Protein AF-A0AAD4DLD4-F1 (afdb_monomer_lite)

Foldseek 3Di:
DDDPDDDPVVVLVVQVVVCVVVVHDRDPPPDPPVVVVVPDDDCVVVVVPPDPPPPDCDVVNVCVVCVPVVDDDPVVVVVVVVQVVCVVVVNHDDDVCPPPVNVVVVD

InterPro domains:
  IPR013219 Small ribosomal subunit protein mS33 [PF08293] (11-96)
  IPR013219 Small ribosomal subunit protein mS33 [PTHR13362] (5-107)

Sequence (107 aa):
MSLSTAPTAKLTLLNKISCAIFGNVYNPQGIRTGNKILRQRLVGPTINAYYPNVKQIKLREITRMVPEMNLVDQEEKLRLEDLSERKKRGKGPPKKGQGRRSTLKKK

Radius of gyration: 35.16 Å; chains: 1; bounding box: 62×49×90 Å

pLDDT: mean 89.24, std 10.46, range [43.34, 98.25]

Secondary structure (DSSP, 8-state):
----PPPHHHHHHHHHHHHHHTT----TT----SHHHHTSPP-HHHHHTSS-------HHHHHHH-GGG----HHHHHHHHHHHHHHHTT-SPPPTT-SHHHHHTT-

Structure (mmCIF, N/CA/C/O backbone):
data_AF-A0AAD4DLD4-F1
#
_entry.id   AF-A0AAD4DLD4-F1
#
loop_
_atom_site.group_PDB
_atom_site.id
_atom_site.type_symbol
_atom_site.label_atom_id
_atom_site.label_alt_id
_atom_site.label_comp_id
_atom_site.label_asym_id
_atom_site.label_entity_id
_atom_site.label_seq_id
_atom_site.pdbx_PDB_ins_code
_atom_site.Cartn_x
_atom_site.Cartn_y
_atom_site.Cartn_z
_atom_site.occupancy
_atom_site.B_iso_or_equiv
_atom_site.auth_seq_id
_atom_site.auth_comp_id
_atom_site.auth_asym_id
_atom_site.auth_atom_id
_atom_site.pdbx_PDB_model_num
ATOM 1 N N . MET A 1 1 ? -17.998 20.781 52.004 1.00 43.34 1 MET A N 1
ATOM 2 C CA . MET A 1 1 ? -19.055 20.336 51.073 1.00 43.34 1 MET A CA 1
ATOM 3 C C . MET A 1 1 ? -18.823 18.867 50.777 1.00 43.34 1 MET A C 1
ATOM 5 O O . MET A 1 1 ? -17.792 18.541 50.204 1.00 43.34 1 MET A O 1
ATOM 9 N N . SER A 1 2 ? -19.683 17.976 51.272 1.00 50.78 2 SER A N 1
ATOM 10 C CA . SER A 1 2 ? -19.555 16.538 51.024 1.00 50.78 2 SER A CA 1
ATOM 11 C C . SER A 1 2 ? -19.883 16.256 49.559 1.00 50.78 2 SER A C 1
ATOM 13 O O . SER A 1 2 ? -20.973 16.558 49.079 1.00 50.78 2 SER A O 1
ATOM 15 N N . LEU A 1 3 ? -18.917 15.711 48.822 1.00 59.12 3 LEU A N 1
ATOM 16 C CA . LEU A 1 3 ? -19.150 15.219 47.470 1.00 59.12 3 LEU A CA 1
ATOM 17 C C . LEU A 1 3 ? -20.119 14.035 47.559 1.00 59.12 3 LEU A C 1
ATOM 19 O O . LEU A 1 3 ? -19.778 12.988 48.103 1.00 59.12 3 LEU A O 1
ATOM 23 N N . SER A 1 4 ? -21.335 14.218 47.048 1.00 61.12 4 SER A N 1
ATOM 24 C CA . SER A 1 4 ? -22.313 13.146 46.865 1.00 61.12 4 SER A CA 1
ATOM 25 C C . SER A 1 4 ? -21.735 12.109 45.902 1.00 61.12 4 SER A C 1
ATOM 27 O O . SER A 1 4 ? -21.728 12.311 44.686 1.00 61.12 4 SER A O 1
ATOM 29 N N . THR A 1 5 ? -21.236 10.996 46.430 1.00 76.56 5 THR A N 1
ATOM 30 C CA . THR A 1 5 ? -20.719 9.890 45.627 1.00 76.56 5 THR A CA 1
ATOM 31 C C . THR A 1 5 ? -21.889 9.067 45.085 1.00 76.56 5 THR A C 1
ATOM 33 O O . THR A 1 5 ? -22.679 8.488 45.828 1.00 76.56 5 THR A O 1
ATOM 36 N N . ALA A 1 6 ? -22.046 9.041 43.759 1.00 80.81 6 ALA A N 1
ATOM 37 C CA . ALA A 1 6 ? -23.067 8.215 43.124 1.00 80.81 6 ALA A CA 1
ATOM 38 C C . ALA A 1 6 ? -22.738 6.719 43.312 1.00 80.81 6 ALA A C 1
ATOM 40 O O . ALA A 1 6 ? -21.573 6.330 43.191 1.00 80.81 6 ALA A O 1
ATOM 41 N N . PRO A 1 7 ? -23.738 5.856 43.564 1.00 89.88 7 PRO A N 1
ATOM 42 C CA . PRO A 1 7 ? -23.494 4.435 43.769 1.00 89.88 7 PRO A CA 1
ATOM 43 C C . PRO A 1 7 ? -22.986 3.775 42.482 1.00 89.88 7 PRO A C 1
ATOM 45 O O . PRO A 1 7 ? -23.566 3.947 41.406 1.00 89.88 7 PRO A O 1
ATOM 48 N N . THR A 1 8 ? -21.941 2.953 42.606 1.00 87.44 8 THR A N 1
ATOM 49 C CA . THR A 1 8 ? -21.247 2.296 41.485 1.00 87.44 8 THR A CA 1
ATOM 50 C C . THR A 1 8 ? -22.196 1.498 40.586 1.00 87.44 8 THR A C 1
ATOM 52 O O . THR A 1 8 ? -22.054 1.526 39.368 1.00 87.44 8 THR A O 1
ATOM 55 N N . ALA A 1 9 ? -23.225 0.860 41.157 1.00 89.88 9 ALA A N 1
ATOM 56 C CA . ALA A 1 9 ? -24.237 0.113 40.405 1.00 89.88 9 ALA A CA 1
ATOM 57 C C . ALA A 1 9 ? -25.082 0.990 39.457 1.00 89.88 9 ALA A C 1
ATOM 59 O O . ALA A 1 9 ? -25.439 0.557 38.362 1.00 89.88 9 ALA A O 1
ATOM 60 N N . LYS A 1 10 ? -25.386 2.241 39.838 1.00 92.75 10 LYS A N 1
ATOM 61 C CA . LYS A 1 10 ? -26.086 3.177 38.940 1.00 92.75 10 LYS A CA 1
ATOM 62 C C . LYS A 1 10 ? -25.173 3.621 37.799 1.00 92.75 10 LYS A C 1
ATOM 64 O O . LYS A 1 10 ? -25.628 3.720 36.664 1.00 92.75 10 LYS A O 1
ATOM 69 N N . LEU A 1 11 ? -23.888 3.839 38.082 1.00 92.38 11 LEU A N 1
ATOM 70 C CA . LEU A 1 11 ? -22.899 4.222 37.070 1.00 92.38 11 LEU A CA 1
ATOM 71 C C . LEU A 1 11 ? -22.656 3.100 36.051 1.00 92.38 11 LEU A C 1
ATOM 73 O O . LEU A 1 11 ? -22.577 3.364 34.852 1.00 92.38 11 LEU A O 1
ATOM 77 N N . THR A 1 12 ? -22.589 1.840 36.491 1.00 93.19 12 THR A N 1
ATOM 78 C CA . THR A 1 12 ? -22.438 0.696 35.576 1.00 93.19 12 THR A CA 1
ATOM 79 C C . THR A 1 12 ? -23.666 0.503 34.690 1.00 93.19 12 THR A C 1
ATOM 81 O O . THR A 1 12 ? -23.502 0.216 33.502 1.00 93.19 12 THR A O 1
ATOM 84 N N . LEU A 1 13 ? -24.873 0.706 35.232 1.00 95.12 13 LEU A N 1
ATOM 85 C CA . LEU A 1 13 ? -26.128 0.669 34.478 1.00 95.12 13 LEU A CA 1
ATOM 86 C C . LEU A 1 13 ? -26.209 1.804 33.450 1.00 95.12 13 LEU A C 1
ATOM 88 O O . LEU A 1 13 ? -26.510 1.551 32.285 1.00 95.12 13 LEU A O 1
ATOM 92 N N . LEU A 1 14 ? -25.880 3.032 33.854 1.00 95.31 14 LEU A N 1
ATOM 93 C CA . LEU A 1 14 ? -25.832 4.183 32.954 1.00 95.31 14 LEU A CA 1
ATOM 94 C C . LEU A 1 14 ? -24.847 3.946 31.804 1.00 95.31 14 LEU A C 1
ATOM 96 O O . LEU A 1 14 ? -25.197 4.162 30.646 1.00 95.31 14 LEU A O 1
ATOM 100 N N . ASN A 1 15 ? -23.654 3.422 32.099 1.00 95.12 15 ASN A N 1
ATOM 101 C CA . ASN A 1 15 ? -22.676 3.058 31.072 1.00 95.12 15 ASN A CA 1
ATOM 102 C C . ASN A 1 15 ? -23.202 1.969 30.129 1.00 95.12 15 ASN A C 1
ATOM 104 O O . ASN A 1 15 ? -23.005 2.066 28.921 1.00 95.12 15 ASN A O 1
ATOM 108 N N . LYS A 1 16 ? -23.907 0.958 30.650 1.00 96.62 16 LYS A N 1
ATOM 109 C CA . LYS A 1 16 ? -24.519 -0.093 29.825 1.00 96.62 16 LYS A CA 1
ATOM 110 C C . LYS A 1 16 ? -25.561 0.479 28.858 1.00 96.62 16 LYS A C 1
ATOM 112 O O . LYS A 1 16 ? -25.542 0.134 27.679 1.00 96.62 16 LYS A O 1
ATOM 117 N N . ILE A 1 17 ? -26.433 1.367 29.341 1.00 97.56 17 ILE A N 1
ATOM 118 C CA . ILE A 1 17 ? -27.464 2.032 28.528 1.00 97.56 17 ILE A CA 1
ATOM 119 C C . ILE A 1 17 ? -26.819 2.950 27.486 1.00 97.56 17 ILE A C 1
ATOM 121 O O . ILE A 1 17 ? -27.171 2.884 26.314 1.00 97.56 17 ILE A O 1
ATOM 125 N N . SER A 1 18 ? -25.833 3.753 27.886 1.00 97.50 18 SER A N 1
ATOM 126 C CA . SER A 1 18 ? -25.078 4.619 26.975 1.00 97.50 18 SER A CA 1
ATOM 127 C C . SER A 1 18 ? -24.430 3.813 25.844 1.00 97.50 18 SER A C 1
ATOM 129 O O . SER A 1 18 ? -24.592 4.140 24.669 1.00 97.50 18 SER A O 1
ATOM 131 N N . CYS A 1 19 ? -23.778 2.689 26.167 1.00 97.25 19 CYS A N 1
ATOM 132 C CA . CYS A 1 19 ? -23.221 1.797 25.155 1.00 97.25 19 CYS A CA 1
ATOM 133 C C . CYS A 1 19 ? -24.285 1.280 24.174 1.00 97.25 19 CYS A C 1
ATOM 135 O O . CYS A 1 19 ? -24.030 1.274 22.973 1.00 97.25 19 CYS A O 1
ATOM 137 N N . ALA A 1 20 ? -25.472 0.909 24.665 1.00 97.00 20 ALA A N 1
ATOM 138 C CA . ALA A 1 20 ? -26.579 0.461 23.822 1.00 97.00 20 ALA A CA 1
ATOM 139 C C . ALA A 1 20 ? -27.108 1.573 22.898 1.00 97.00 20 ALA A C 1
ATOM 141 O O . ALA A 1 20 ? -27.331 1.319 21.718 1.00 97.00 20 ALA A O 1
ATOM 142 N N . ILE A 1 21 ? -27.247 2.803 23.406 1.00 98.25 21 ILE A N 1
ATOM 143 C CA . ILE A 1 21 ? -27.720 3.960 22.628 1.00 98.25 21 ILE A CA 1
ATOM 144 C C . ILE A 1 21 ? -26.742 4.308 21.499 1.00 98.25 21 ILE A C 1
ATOM 146 O O . ILE A 1 21 ? -27.160 4.548 20.371 1.00 98.25 21 ILE A O 1
ATOM 150 N N . PHE A 1 22 ? -25.437 4.321 21.783 1.00 97.69 22 PHE A N 1
ATOM 151 C CA . PHE A 1 22 ? -24.413 4.764 20.827 1.00 97.69 22 PHE A CA 1
ATOM 152 C C . PHE A 1 22 ? -23.773 3.628 20.015 1.00 97.69 22 PHE A C 1
ATOM 154 O O . PHE A 1 22 ? -22.769 3.854 19.340 1.00 97.69 22 PHE A O 1
ATOM 161 N N . GLY A 1 23 ? -24.290 2.397 20.106 1.00 94.81 23 GLY A N 1
ATOM 162 C CA . GLY A 1 23 ? -23.716 1.240 19.406 1.00 94.81 23 GLY A CA 1
ATOM 163 C C . GLY A 1 23 ? -22.280 0.905 19.836 1.00 94.81 23 GLY A C 1
ATOM 164 O O . GLY A 1 23 ? -21.490 0.376 19.054 1.00 94.81 23 GLY A O 1
ATOM 165 N N . ASN A 1 24 ? -21.910 1.234 21.075 1.00 94.75 24 ASN A N 1
ATOM 166 C CA . ASN A 1 24 ? -20.609 0.907 21.650 1.00 94.75 24 ASN A CA 1
ATOM 167 C C . ASN A 1 24 ? -20.640 -0.454 22.360 1.00 94.75 24 ASN A C 1
ATOM 169 O O . ASN A 1 24 ? -21.662 -0.895 22.876 1.00 94.75 24 ASN A O 1
ATOM 173 N N . VAL A 1 25 ? -19.482 -1.111 22.447 1.00 94.44 25 VAL A N 1
ATOM 174 C CA . VAL A 1 25 ? -19.357 -2.400 23.143 1.00 94.44 25 VAL A CA 1
ATOM 175 C C . VAL A 1 25 ? -19.172 -2.182 24.644 1.00 94.44 25 VAL A C 1
ATOM 177 O O . VAL A 1 25 ? -18.210 -1.543 25.068 1.00 94.44 25 VAL A O 1
ATOM 180 N N . TYR A 1 26 ? -20.072 -2.748 25.449 1.00 96.19 26 TYR A N 1
ATOM 181 C CA . TYR A 1 26 ? -19.999 -2.722 26.910 1.00 96.19 26 TYR A CA 1
ATOM 182 C C . TYR A 1 26 ? -19.058 -3.823 27.434 1.00 96.19 26 TYR A C 1
ATOM 184 O O . TYR A 1 26 ? -19.344 -5.008 27.275 1.00 96.19 26 TYR A O 1
ATOM 192 N N . ASN A 1 27 ? -17.936 -3.443 28.058 1.00 95.19 27 ASN A N 1
ATOM 193 C CA . ASN A 1 27 ? -16.926 -4.368 28.598 1.00 95.19 27 ASN A CA 1
ATOM 194 C C . ASN A 1 27 ? -16.534 -4.004 30.048 1.00 95.19 27 ASN A C 1
ATOM 196 O O . ASN A 1 27 ? -15.484 -3.395 30.262 1.00 95.19 27 ASN A O 1
ATOM 200 N N . PRO A 1 28 ? -17.358 -4.353 31.053 1.00 94.50 28 PRO A N 1
ATOM 201 C CA . PRO A 1 28 ? -17.128 -3.969 32.449 1.00 94.50 28 PRO A CA 1
ATOM 202 C C . PRO A 1 28 ? -15.949 -4.709 33.100 1.00 94.50 28 PRO A C 1
ATOM 204 O O . PRO A 1 28 ? -15.371 -4.204 34.055 1.00 94.50 28 PRO A O 1
ATOM 207 N N . GLN A 1 29 ? -15.588 -5.891 32.589 1.00 93.88 29 GLN A N 1
ATOM 208 C CA . GLN A 1 29 ? -14.501 -6.729 33.115 1.00 93.88 29 GLN A CA 1
ATOM 209 C C . GLN A 1 29 ? -13.143 -6.448 32.450 1.00 93.88 29 GLN A C 1
ATOM 211 O O . GLN A 1 29 ? -12.139 -7.041 32.833 1.00 93.88 29 GLN A O 1
ATOM 216 N N . GLY A 1 30 ? -13.090 -5.570 31.441 1.00 92.44 30 GLY A N 1
ATOM 217 C CA . GLY A 1 30 ? -11.841 -5.226 30.754 1.00 92.44 30 GLY A CA 1
ATOM 218 C C . GLY A 1 30 ? -11.211 -6.389 29.979 1.00 92.44 30 GLY A C 1
ATOM 219 O O . GLY A 1 30 ? -9.997 -6.417 29.781 1.00 92.44 30 GLY A O 1
ATOM 220 N N . ILE A 1 31 ? -12.016 -7.353 29.522 1.00 96.62 31 ILE A N 1
ATOM 221 C CA . ILE A 1 31 ? -11.522 -8.543 28.816 1.00 96.62 31 ILE A CA 1
ATOM 222 C C . ILE A 1 31 ? -10.971 -8.149 27.438 1.00 96.62 31 ILE A C 1
ATOM 224 O O . ILE A 1 31 ? -11.500 -7.265 26.759 1.00 96.62 31 ILE A O 1
ATOM 228 N N . ARG A 1 32 ? -9.908 -8.827 26.991 1.00 95.56 32 ARG A N 1
ATOM 229 C CA . ARG A 1 32 ? -9.315 -8.639 25.660 1.00 95.56 32 ARG A CA 1
ATOM 230 C C . ARG A 1 32 ? -10.182 -9.293 24.577 1.00 95.56 32 ARG A C 1
ATOM 232 O O . ARG A 1 32 ? -10.003 -10.458 24.257 1.00 95.56 32 ARG A O 1
ATOM 239 N N . THR A 1 33 ? -11.087 -8.524 23.978 1.00 94.06 33 THR A N 1
ATOM 240 C CA . THR A 1 33 ? -12.028 -8.997 22.938 1.00 94.06 33 THR A CA 1
ATOM 241 C C . THR A 1 33 ? -11.535 -8.816 21.497 1.00 94.06 33 THR A C 1
ATOM 243 O O . THR A 1 33 ? -12.260 -9.117 20.558 1.00 94.06 33 THR A O 1
ATOM 246 N N . GLY A 1 34 ? -10.332 -8.268 21.283 1.00 95.56 34 GLY A N 1
ATOM 247 C CA . GLY A 1 34 ? -9.798 -8.017 19.933 1.00 95.56 34 GLY A CA 1
ATOM 248 C C . GLY A 1 34 ? -10.394 -6.799 19.209 1.00 95.56 34 GLY A C 1
ATOM 249 O O . GLY A 1 34 ? -9.941 -6.457 18.119 1.00 95.56 34 GLY A O 1
ATOM 250 N N . ASN A 1 35 ? -11.324 -6.066 19.835 1.00 94.94 35 ASN A N 1
ATOM 251 C CA . ASN A 1 35 ? -11.983 -4.882 19.259 1.00 94.94 35 ASN A CA 1
ATOM 252 C C . ASN A 1 35 ? -11.012 -3.794 18.760 1.00 94.94 35 ASN A C 1
ATOM 254 O O . ASN A 1 35 ? -11.335 -3.050 17.838 1.00 94.94 35 ASN A O 1
ATOM 258 N N . LYS A 1 36 ? -9.805 -3.710 19.344 1.00 95.00 36 LYS A N 1
ATOM 259 C CA . LYS A 1 36 ? -8.736 -2.812 18.879 1.00 95.00 36 LYS A CA 1
ATOM 260 C C . LYS A 1 36 ? -8.371 -3.079 17.418 1.00 95.00 36 LYS A C 1
ATOM 262 O O . LYS A 1 36 ? -8.188 -2.124 16.680 1.00 95.00 36 LYS A O 1
ATOM 267 N N . ILE A 1 37 ? -8.260 -4.347 17.027 1.00 96.44 37 ILE A N 1
ATOM 268 C CA . ILE A 1 37 ? -7.863 -4.750 15.673 1.00 96.44 37 ILE A CA 1
ATOM 269 C C . ILE A 1 37 ? -9.019 -4.491 14.703 1.00 96.44 37 ILE A C 1
ATOM 271 O O . ILE A 1 37 ? -8.809 -3.917 13.645 1.00 96.44 37 ILE A O 1
ATOM 275 N N . LEU A 1 38 ? -10.253 -4.817 15.094 1.00 93.88 38 LEU A N 1
ATOM 276 C CA . LEU A 1 38 ? -11.436 -4.608 14.247 1.00 93.88 38 LEU A CA 1
ATOM 277 C C . LEU A 1 38 ? -11.739 -3.123 13.987 1.00 93.88 38 LEU A C 1
ATOM 279 O O . LEU A 1 38 ? -12.204 -2.766 12.912 1.00 93.88 38 LEU A O 1
ATOM 283 N N . ARG A 1 39 ? -11.459 -2.245 14.960 1.00 94.56 39 ARG A N 1
ATOM 284 C CA . ARG A 1 39 ? -11.631 -0.788 14.824 1.00 94.56 39 ARG A CA 1
ATOM 285 C C . ARG A 1 39 ? -10.512 -0.106 14.036 1.00 94.56 39 ARG A C 1
ATOM 287 O O . ARG A 1 39 ? -10.637 1.078 13.724 1.00 94.56 39 ARG A O 1
ATOM 294 N N . GLN A 1 40 ? -9.404 -0.793 13.752 1.00 96.69 40 GLN A N 1
ATOM 295 C CA . GLN A 1 40 ? -8.339 -0.202 12.948 1.00 96.69 40 GLN A CA 1
ATOM 296 C C . GLN A 1 40 ? -8.842 0.028 11.524 1.00 96.69 40 GLN A C 1
ATOM 298 O O . GLN A 1 40 ? -9.272 -0.896 10.838 1.00 96.69 40 GLN A O 1
ATOM 303 N N . ARG A 1 41 ? -8.758 1.279 11.064 1.00 96.44 41 ARG A N 1
ATOM 304 C CA . ARG A 1 41 ? -9.038 1.615 9.666 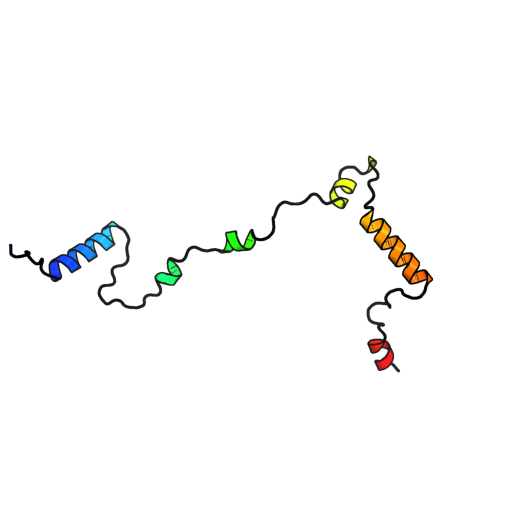1.00 96.44 41 ARG A CA 1
ATOM 305 C C . ARG A 1 41 ? -8.074 0.870 8.746 1.00 96.44 41 ARG A C 1
ATOM 307 O O . ARG A 1 41 ? -6.873 0.803 9.015 1.00 96.44 41 ARG A O 1
ATOM 314 N N . LEU A 1 42 ? -8.591 0.367 7.632 1.00 96.25 42 LEU A N 1
ATOM 315 C CA . LEU A 1 42 ? -7.766 -0.252 6.602 1.00 96.25 42 LEU A CA 1
ATOM 316 C C . LEU A 1 42 ? -6.876 0.813 5.938 1.00 96.25 42 LEU A C 1
ATOM 318 O O . LEU A 1 42 ? -7.343 1.898 5.596 1.00 96.25 42 LEU A O 1
ATOM 322 N N . VAL A 1 43 ? -5.590 0.501 5.753 1.00 96.69 43 VAL A N 1
ATOM 323 C CA . VAL A 1 43 ? -4.583 1.420 5.170 1.00 96.69 43 VAL A CA 1
ATOM 324 C C . VAL A 1 43 ? -4.193 1.014 3.738 1.00 96.69 43 VAL A C 1
ATOM 326 O O . VAL A 1 43 ? -3.452 1.723 3.064 1.00 96.69 43 VAL A O 1
ATOM 329 N N . GLY A 1 44 ? -4.733 -0.103 3.237 1.00 95.69 44 GLY A N 1
ATOM 330 C CA . GLY A 1 44 ? -4.428 -0.656 1.911 1.00 95.69 44 GLY A CA 1
ATOM 331 C C . GLY A 1 44 ? -4.465 0.367 0.765 1.00 95.69 44 GLY A C 1
ATOM 332 O O . GLY A 1 44 ? -3.482 0.447 0.031 1.00 95.69 44 G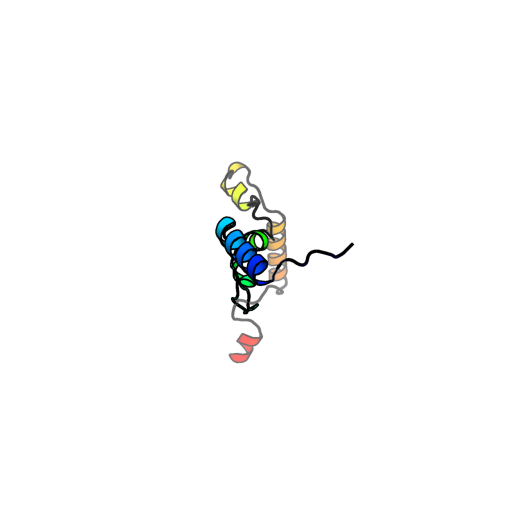LY A O 1
ATOM 333 N N . PRO A 1 45 ? -5.516 1.203 0.636 1.00 93.56 45 PRO A N 1
ATOM 334 C CA . PRO A 1 45 ? -5.580 2.211 -0.424 1.00 93.56 45 PRO A CA 1
ATOM 335 C C . PRO A 1 45 ? -4.438 3.232 -0.362 1.00 93.56 45 PRO A C 1
ATOM 337 O O . PRO A 1 45 ? -3.871 3.586 -1.391 1.00 93.56 45 PRO A O 1
ATOM 340 N N . THR A 1 46 ? -4.063 3.670 0.843 1.00 93.44 46 THR A N 1
ATOM 341 C CA . THR A 1 46 ? -2.961 4.619 1.056 1.00 93.44 46 THR A CA 1
ATOM 342 C C . THR A 1 46 ? -1.617 4.006 0.677 1.00 93.44 46 THR A C 1
ATOM 344 O O . THR A 1 46 ? -0.806 4.661 0.035 1.00 93.44 46 THR A O 1
ATOM 347 N N . ILE A 1 47 ? -1.394 2.739 1.037 1.00 94.44 47 ILE A N 1
ATOM 348 C CA . ILE A 1 47 ? -0.162 2.011 0.700 1.00 94.44 47 ILE A CA 1
ATOM 349 C C . ILE A 1 47 ? -0.063 1.793 -0.814 1.00 94.44 47 ILE A C 1
ATOM 351 O O . ILE A 1 47 ? 0.992 2.005 -1.403 1.00 94.44 47 ILE A O 1
ATOM 355 N N . ASN A 1 48 ? -1.168 1.418 -1.46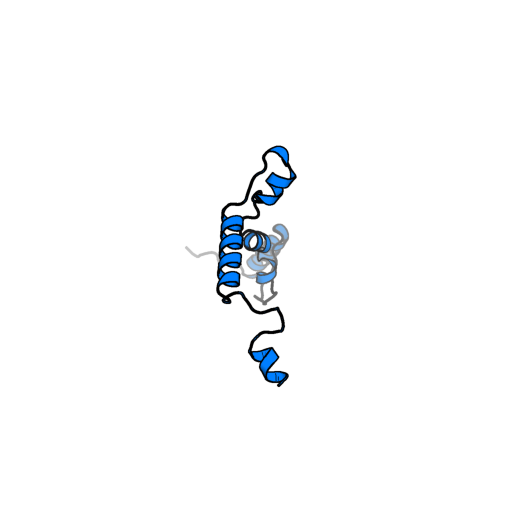1 1.00 93.44 48 ASN A N 1
ATOM 356 C CA . ASN A 1 48 ? -1.211 1.209 -2.909 1.00 93.44 48 ASN A CA 1
ATOM 357 C C . ASN A 1 48 ? -0.963 2.503 -3.708 1.00 93.44 48 ASN A C 1
ATOM 359 O O . ASN A 1 48 ? -0.476 2.460 -4.833 1.00 93.44 48 ASN A O 1
ATOM 363 N N . ALA A 1 49 ? -1.286 3.660 -3.131 1.00 92.56 49 ALA A N 1
ATOM 364 C CA . ALA A 1 49 ? -1.063 4.966 -3.742 1.00 92.56 49 ALA A CA 1
ATOM 365 C C . ALA A 1 49 ? 0.363 5.519 -3.535 1.00 92.56 49 ALA A C 1
ATOM 367 O O . ALA A 1 49 ? 0.601 6.683 -3.848 1.00 92.56 49 ALA A O 1
ATOM 368 N N . TYR A 1 50 ? 1.304 4.725 -3.002 1.00 93.38 50 TYR A N 1
ATOM 369 C CA . TYR A 1 50 ? 2.667 5.185 -2.709 1.00 93.38 50 TYR A CA 1
ATOM 370 C C . TYR A 1 50 ? 3.413 5.686 -3.954 1.00 93.38 50 TYR A C 1
ATOM 372 O O . TYR A 1 50 ? 4.015 6.758 -3.923 1.00 93.38 50 TYR A O 1
ATOM 380 N N . TYR A 1 51 ? 3.348 4.937 -5.058 1.00 92.12 51 TYR A N 1
ATOM 381 C CA . TYR A 1 51 ? 3.817 5.417 -6.356 1.00 92.12 51 TYR A CA 1
ATOM 382 C C . TYR A 1 51 ? 2.649 6.045 -7.126 1.00 92.12 51 TYR A C 1
ATOM 384 O O . TYR A 1 51 ? 1.526 5.536 -7.059 1.00 92.12 51 TYR A O 1
ATOM 392 N N . PRO A 1 52 ? 2.881 7.137 -7.875 1.00 86.75 52 PRO A N 1
ATOM 393 C CA . PRO A 1 52 ? 1.823 7.785 -8.632 1.00 86.75 52 PRO A CA 1
ATOM 394 C C . PRO A 1 52 ? 1.253 6.822 -9.681 1.00 86.75 52 PRO A C 1
ATOM 396 O O . PRO A 1 52 ? 1.946 6.403 -10.602 1.00 86.75 52 PRO A O 1
ATOM 399 N N . ASN A 1 53 ? -0.044 6.529 -9.573 1.00 75.69 53 ASN A N 1
ATOM 400 C CA . ASN A 1 53 ? -0.789 5.718 -10.545 1.00 75.69 53 ASN A CA 1
ATOM 401 C C . ASN A 1 53 ? -1.210 6.512 -11.791 1.00 75.69 53 ASN A C 1
ATOM 403 O O . ASN A 1 53 ? -2.030 6.045 -12.584 1.00 75.69 53 ASN A O 1
ATOM 407 N N . VAL A 1 54 ? -0.683 7.728 -11.962 1.00 79.50 54 VAL A N 1
ATOM 408 C CA . VAL A 1 54 ? -0.898 8.502 -13.181 1.00 79.50 54 VAL A CA 1
ATOM 409 C C . VAL A 1 54 ? -0.310 7.672 -14.312 1.00 79.50 54 VAL A C 1
ATOM 411 O O . VAL A 1 54 ? 0.895 7.419 -14.325 1.00 79.50 54 VAL A O 1
ATOM 414 N N . LYS A 1 55 ? -1.157 7.201 -15.235 1.00 75.19 55 LYS A N 1
ATOM 415 C CA . LYS A 1 55 ? -0.694 6.580 -16.477 1.00 75.19 55 LYS A CA 1
ATOM 416 C C . LYS A 1 55 ? 0.098 7.638 -17.234 1.00 75.19 55 LYS A C 1
ATOM 418 O O . LYS A 1 55 ? -0.468 8.434 -17.974 1.00 75.19 55 LYS A O 1
ATOM 423 N N . GLN A 1 56 ? 1.399 7.686 -16.977 1.00 81.06 56 GLN A N 1
ATOM 424 C CA . GLN A 1 56 ? 2.320 8.513 -17.730 1.00 81.06 56 GLN A CA 1
ATOM 425 C C . GLN A 1 56 ? 2.258 8.006 -19.164 1.00 81.06 56 GLN A C 1
ATOM 427 O O . GLN A 1 56 ? 2.545 6.832 -19.413 1.00 81.06 56 GLN A O 1
ATOM 432 N N . ILE A 1 57 ? 1.821 8.872 -20.076 1.00 83.44 57 ILE A N 1
ATOM 433 C CA . ILE A 1 57 ? 1.758 8.547 -21.495 1.00 83.44 57 ILE A CA 1
ATOM 434 C C . ILE A 1 57 ? 3.186 8.223 -21.925 1.00 83.44 57 ILE A C 1
ATOM 436 O O . ILE A 1 57 ? 4.079 9.069 -21.859 1.00 83.44 57 ILE A O 1
ATOM 440 N N . LYS A 1 58 ? 3.419 6.973 -22.319 1.00 86.81 58 LYS A N 1
ATOM 441 C CA . LYS A 1 58 ? 4.741 6.542 -22.781 1.00 86.81 58 LYS A CA 1
ATOM 442 C C . LYS A 1 58 ? 4.918 6.968 -24.227 1.00 86.81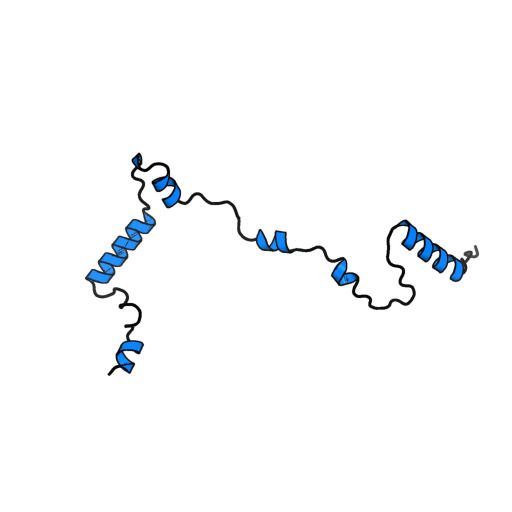 58 LYS A C 1
ATOM 444 O O . LYS A 1 58 ? 3.977 6.879 -25.010 1.00 86.81 58 LYS A O 1
ATOM 449 N N . LEU A 1 59 ? 6.146 7.297 -24.625 1.00 87.88 59 LEU A N 1
ATOM 450 C CA . LEU A 1 59 ? 6.446 7.665 -26.013 1.00 87.88 59 LEU A CA 1
ATOM 451 C C . LEU A 1 59 ? 5.960 6.604 -27.017 1.00 87.88 59 LEU A C 1
ATOM 453 O O . LEU A 1 59 ? 5.382 6.942 -28.039 1.00 87.88 59 LEU A O 1
ATOM 457 N N . ARG A 1 60 ? 6.058 5.316 -26.661 1.00 85.88 60 ARG A N 1
ATOM 458 C CA . ARG A 1 60 ? 5.534 4.190 -27.461 1.00 85.88 60 ARG A CA 1
ATOM 459 C C . ARG A 1 60 ? 4.029 4.263 -27.730 1.00 85.88 60 ARG A C 1
ATOM 461 O O . ARG A 1 60 ? 3.573 3.800 -28.771 1.00 85.88 60 ARG A O 1
ATOM 468 N N . GLU A 1 61 ? 3.257 4.769 -26.774 1.00 88.06 61 GLU A N 1
ATOM 469 C CA . GLU A 1 61 ? 1.811 4.946 -26.924 1.00 88.06 61 GLU A CA 1
ATOM 470 C C . GLU A 1 61 ? 1.526 6.119 -27.867 1.00 88.06 61 GLU A C 1
ATOM 472 O O . GLU A 1 61 ? 0.680 5.987 -28.746 1.00 88.06 61 GLU A O 1
ATOM 477 N N . ILE A 1 62 ? 2.307 7.201 -27.770 1.00 89.00 62 ILE A N 1
ATOM 478 C CA . ILE A 1 62 ? 2.220 8.364 -28.668 1.00 89.00 62 ILE A CA 1
ATOM 479 C C . ILE A 1 62 ? 2.545 7.961 -30.109 1.00 89.00 62 ILE A C 1
ATOM 481 O O . ILE A 1 62 ? 1.758 8.243 -31.008 1.00 89.00 62 ILE A O 1
ATOM 485 N N . THR A 1 63 ? 3.645 7.234 -30.334 1.00 88.56 63 THR A N 1
ATOM 486 C CA . THR A 1 63 ? 4.025 6.743 -31.670 1.00 88.56 63 THR A CA 1
ATOM 487 C C . THR A 1 63 ? 2.945 5.842 -32.278 1.00 88.56 63 THR A C 1
ATOM 489 O O . THR A 1 63 ? 2.765 5.826 -33.491 1.00 88.56 63 THR A O 1
ATOM 492 N N . ARG A 1 64 ? 2.201 5.092 -31.45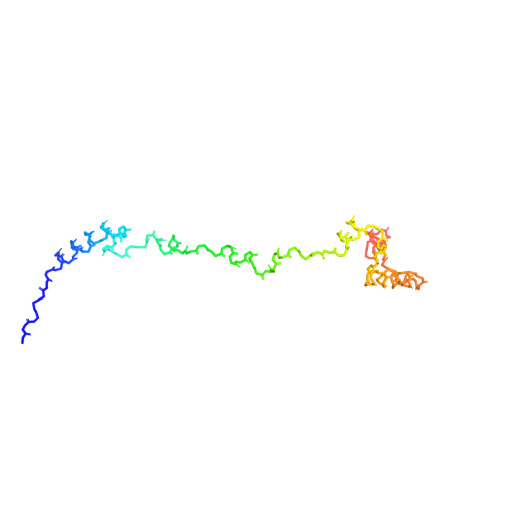0 1.00 87.69 64 ARG A N 1
ATOM 493 C CA . ARG A 1 64 ? 1.075 4.268 -31.915 1.00 87.69 64 ARG A CA 1
ATOM 494 C C . ARG A 1 64 ? -0.153 5.109 -32.268 1.00 87.69 64 ARG A C 1
ATOM 496 O O . ARG A 1 64 ? -0.856 4.758 -33.208 1.00 87.69 64 ARG A O 1
ATOM 503 N N . MET A 1 65 ? -0.433 6.163 -31.503 1.00 88.88 65 MET A N 1
ATOM 504 C CA . MET A 1 65 ? -1.584 7.042 -31.734 1.00 88.88 65 MET A CA 1
ATOM 505 C C . MET A 1 65 ? -1.386 7.949 -32.950 1.00 88.88 65 MET A C 1
ATOM 507 O O . MET A 1 65 ? -2.343 8.185 -33.679 1.00 88.88 65 MET A O 1
ATOM 511 N N . VAL A 1 66 ? -0.162 8.436 -33.180 1.00 90.12 66 VAL A N 1
ATOM 512 C CA . VAL A 1 66 ? 0.161 9.321 -34.307 1.00 90.12 66 VAL A CA 1
ATOM 513 C C . VAL A 1 66 ? 1.412 8.810 -35.032 1.00 90.12 66 VAL A C 1
ATOM 515 O O . VAL A 1 66 ? 2.518 9.300 -34.787 1.00 90.12 66 VAL A O 1
ATOM 518 N N . PRO A 1 67 ? 1.257 7.826 -35.937 1.00 87.19 67 PRO A N 1
ATOM 519 C CA . PRO A 1 67 ? 2.377 7.269 -36.694 1.00 87.19 67 PRO A CA 1
ATOM 520 C C . PRO A 1 67 ? 3.040 8.299 -37.616 1.00 87.19 67 PRO A C 1
ATOM 522 O O . PRO A 1 67 ? 4.242 8.235 -37.849 1.00 87.19 67 PRO A O 1
ATOM 525 N N . GLU A 1 68 ? 2.272 9.277 -38.106 1.00 91.50 68 GLU A N 1
ATOM 526 C CA . GLU A 1 68 ? 2.734 10.282 -39.074 1.00 91.50 68 GLU A CA 1
ATOM 527 C C . GLU A 1 68 ? 3.851 11.183 -38.532 1.00 91.50 68 GLU A C 1
ATOM 529 O O . GLU A 1 68 ? 4.691 11.659 -39.292 1.00 91.50 68 GLU A O 1
ATOM 534 N N . MET A 1 69 ? 3.908 11.380 -37.210 1.00 85.88 69 MET A N 1
ATOM 535 C CA . MET A 1 69 ? 4.933 12.214 -36.579 1.00 85.88 69 MET A CA 1
ATOM 536 C C . MET A 1 69 ? 6.314 11.546 -36.503 1.00 85.88 69 MET A C 1
ATOM 538 O O . MET A 1 69 ? 7.269 12.216 -36.117 1.00 85.88 69 MET A O 1
ATOM 542 N N . ASN A 1 70 ? 6.445 10.254 -36.845 1.00 84.56 70 ASN A N 1
ATOM 543 C CA . ASN A 1 70 ? 7.721 9.520 -36.873 1.00 84.56 70 ASN A CA 1
ATOM 544 C C . ASN A 1 70 ? 8.611 9.761 -35.632 1.00 84.56 70 ASN A C 1
ATOM 546 O O . ASN A 1 70 ? 9.828 9.920 -35.735 1.00 84.56 70 ASN A O 1
ATOM 550 N N . LEU A 1 71 ? 7.998 9.814 -34.444 1.00 88.62 71 LEU A 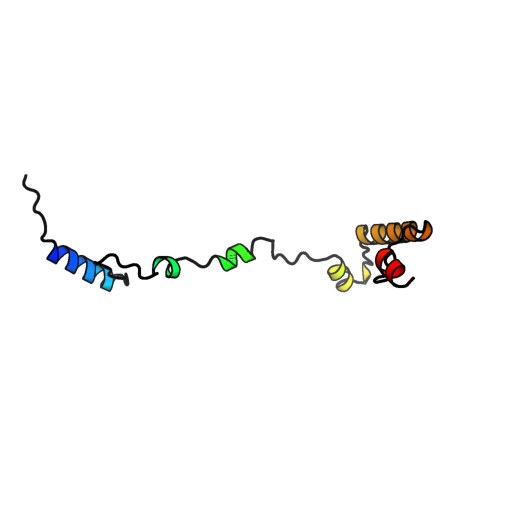N 1
ATOM 551 C CA . LEU A 1 71 ? 8.702 10.121 -33.200 1.00 88.62 71 LEU A CA 1
ATOM 552 C C . LEU A 1 71 ? 9.683 9.001 -32.833 1.00 88.62 71 LEU A C 1
ATOM 554 O O . LEU A 1 71 ? 9.313 7.825 -32.803 1.00 88.62 71 LEU A O 1
ATOM 558 N N . VAL A 1 72 ? 10.915 9.384 -32.491 1.00 87.69 72 VAL A N 1
ATOM 559 C CA . VAL A 1 72 ? 11.988 8.467 -32.086 1.00 87.69 72 VAL A CA 1
ATOM 560 C C . VAL A 1 72 ? 12.375 8.723 -30.634 1.00 87.69 72 VAL A C 1
ATOM 562 O O . VAL A 1 72 ? 12.621 9.859 -30.234 1.00 87.69 72 VAL A O 1
ATOM 565 N N . ASP A 1 73 ? 12.472 7.645 -29.859 1.00 90.69 73 ASP A N 1
ATOM 566 C CA . ASP A 1 73 ? 13.013 7.661 -28.502 1.00 90.69 73 ASP A CA 1
ATOM 567 C C . ASP A 1 73 ? 14.544 7.781 -28.553 1.00 90.69 73 ASP A C 1
ATOM 569 O O . ASP A 1 73 ? 15.241 6.844 -28.957 1.00 90.69 73 ASP A O 1
ATOM 573 N N . GLN A 1 74 ? 15.066 8.959 -28.206 1.00 91.75 74 GLN A N 1
ATOM 574 C CA . GLN A 1 74 ? 16.498 9.253 -28.292 1.00 91.75 74 GLN A CA 1
ATOM 575 C C . GLN A 1 74 ? 17.316 8.418 -27.302 1.00 91.75 74 GLN A C 1
ATOM 577 O O . GLN A 1 74 ? 18.377 7.919 -27.673 1.00 91.75 74 GLN A O 1
ATOM 582 N N . GLU A 1 75 ? 16.817 8.212 -26.080 1.00 92.69 75 GLU A N 1
ATOM 583 C CA . GLU A 1 75 ? 17.504 7.404 -25.066 1.00 92.69 75 GLU A CA 1
ATOM 584 C C . GLU A 1 75 ? 17.604 5.945 -25.518 1.00 92.69 75 GLU A C 1
ATOM 586 O O . GLU A 1 75 ? 18.664 5.321 -25.424 1.00 92.69 75 GLU A O 1
ATOM 591 N N . GLU A 1 76 ? 16.520 5.407 -26.083 1.00 92.81 76 GLU A N 1
ATOM 592 C CA . GLU A 1 76 ? 16.526 4.050 -26.626 1.00 92.81 76 GLU A CA 1
ATOM 593 C C . GLU A 1 76 ? 17.440 3.928 -27.852 1.00 92.81 76 GLU A C 1
ATOM 595 O O . GLU A 1 76 ? 18.149 2.928 -27.990 1.00 92.81 76 GLU A O 1
ATOM 600 N N . LYS A 1 77 ? 17.474 4.940 -28.729 1.00 94.56 77 LYS A N 1
ATOM 601 C CA . LYS A 1 77 ? 18.384 4.963 -29.881 1.00 94.56 77 LYS A CA 1
ATOM 602 C C . LYS A 1 77 ? 19.846 4.915 -29.431 1.00 94.56 77 LYS A C 1
ATOM 604 O O . LYS A 1 77 ? 20.590 4.056 -29.905 1.00 94.56 77 LYS A O 1
ATOM 609 N N . LEU A 1 78 ? 20.227 5.758 -28.471 1.00 96.75 78 LEU A N 1
ATOM 610 C CA . LEU A 1 78 ? 21.572 5.765 -27.888 1.00 96.75 78 LEU A CA 1
ATOM 611 C C . LEU A 1 78 ? 21.911 4.410 -27.254 1.00 96.75 78 LEU A C 1
ATOM 613 O O . LEU A 1 78 ? 22.964 3.835 -27.528 1.00 96.75 78 LEU A O 1
ATOM 617 N N . ARG A 1 79 ? 20.978 3.820 -26.495 1.00 96.38 79 ARG A N 1
ATOM 618 C CA . ARG A 1 79 ? 21.153 2.484 -25.905 1.00 96.38 79 ARG A CA 1
ATOM 619 C C . ARG A 1 79 ? 21.442 1.415 -26.966 1.00 96.38 79 ARG A C 1
ATOM 621 O O . ARG A 1 79 ? 22.239 0.500 -26.731 1.00 96.38 79 ARG A O 1
ATOM 628 N N . LEU A 1 80 ? 20.774 1.479 -28.118 1.00 96.38 80 LEU A N 1
ATOM 629 C CA . LEU A 1 80 ? 20.982 0.544 -29.226 1.00 96.38 80 LEU A CA 1
ATOM 630 C C . LEU A 1 80 ? 22.329 0.763 -29.925 1.00 96.38 80 LEU A C 1
ATOM 632 O O . LEU A 1 80 ? 23.005 -0.220 -30.250 1.00 96.38 80 LEU A O 1
ATOM 636 N N . GLU A 1 81 ? 22.736 2.016 -30.113 1.00 96.94 81 GLU A N 1
ATOM 637 C CA . GLU A 1 81 ? 24.046 2.381 -30.658 1.00 96.94 81 GLU A CA 1
ATOM 638 C C . GLU A 1 81 ? 25.174 1.869 -29.751 1.00 96.94 81 GLU A C 1
ATOM 640 O O . GLU A 1 81 ? 26.015 1.096 -30.220 1.00 96.94 81 GLU A O 1
ATOM 645 N N . ASP A 1 82 ? 25.107 2.129 -28.444 1.00 96.88 82 ASP A N 1
ATOM 646 C CA . ASP A 1 82 ? 26.054 1.624 -27.442 1.00 96.88 82 ASP A CA 1
ATOM 647 C C . ASP A 1 82 ? 26.174 0.096 -27.477 1.00 96.88 82 ASP A C 1
ATOM 649 O O . ASP A 1 82 ? 27.268 -0.485 -27.451 1.00 96.88 82 ASP A O 1
ATOM 653 N N . LEU A 1 83 ? 25.036 -0.602 -27.560 1.00 96.44 83 LEU A N 1
ATOM 654 C CA . LEU A 1 83 ? 25.018 -2.057 -27.690 1.00 96.44 83 LEU A CA 1
ATOM 655 C C . LEU A 1 83 ? 25.692 -2.524 -28.983 1.00 96.44 83 LEU A C 1
ATOM 657 O O . LEU A 1 83 ? 26.385 -3.548 -28.967 1.00 96.44 83 LEU A O 1
ATOM 661 N N . SER A 1 84 ? 25.503 -1.802 -30.087 1.00 96.75 84 SER A N 1
ATOM 662 C CA . SER A 1 84 ? 26.145 -2.103 -31.366 1.00 96.75 84 SER A CA 1
ATOM 663 C C . SER A 1 84 ? 27.666 -1.940 -31.274 1.00 96.75 84 SER A C 1
ATOM 665 O O . SER A 1 84 ? 28.410 -2.837 -31.675 1.00 96.75 84 SER A O 1
ATOM 667 N N . GLU A 1 85 ? 28.149 -0.870 -30.644 1.00 97.44 85 GLU A N 1
ATOM 668 C CA . GLU A 1 85 ? 29.576 -0.615 -30.467 1.00 97.44 85 GLU A CA 1
ATOM 669 C C . GLU A 1 85 ? 30.241 -1.615 -29.524 1.00 97.44 85 GLU A C 1
ATOM 671 O O . GLU A 1 85 ? 31.375 -2.053 -29.743 1.00 97.44 85 GLU A O 1
ATOM 676 N N . ARG A 1 86 ? 29.548 -2.002 -28.449 1.00 96.75 86 ARG A N 1
ATOM 677 C CA . ARG A 1 86 ? 30.029 -3.044 -27.536 1.00 96.75 86 ARG A CA 1
ATOM 678 C C . ARG A 1 86 ? 30.168 -4.379 -28.253 1.00 96.75 86 ARG A C 1
ATOM 680 O O . ARG A 1 86 ? 31.157 -5.077 -28.033 1.00 96.75 86 ARG A O 1
ATOM 687 N N . LYS A 1 87 ? 29.216 -4.728 -29.124 1.00 95.81 87 LYS A N 1
ATOM 688 C CA . LYS A 1 87 ? 29.295 -5.935 -29.959 1.00 95.81 87 LYS A CA 1
ATOM 689 C C . LYS A 1 87 ? 30.468 -5.870 -30.938 1.00 95.81 87 LYS A C 1
ATOM 691 O O . LYS A 1 87 ? 31.220 -6.838 -30.991 1.00 95.81 87 LYS A O 1
ATOM 696 N N . LYS A 1 88 ? 30.684 -4.735 -31.620 1.00 96.75 88 LYS A N 1
ATOM 697 C CA . LYS A 1 88 ? 31.834 -4.522 -32.527 1.00 96.75 88 LYS A CA 1
ATOM 698 C C . LYS A 1 88 ? 33.180 -4.767 -31.830 1.00 96.75 88 LYS A C 1
ATOM 700 O O . LYS A 1 88 ? 34.057 -5.404 -32.393 1.00 96.75 88 LYS A O 1
ATOM 705 N N . ARG A 1 89 ? 33.317 -4.334 -30.571 1.00 96.94 89 ARG A N 1
ATOM 706 C CA . ARG A 1 89 ? 34.525 -4.525 -29.741 1.00 96.94 89 ARG A CA 1
ATOM 707 C C . ARG A 1 89 ? 34.631 -5.910 -29.076 1.00 96.94 89 ARG A C 1
ATOM 709 O O . ARG A 1 89 ? 35.517 -6.125 -28.250 1.00 96.94 89 ARG A O 1
ATOM 716 N N . GLY A 1 90 ? 33.697 -6.831 -29.332 1.00 94.50 90 GLY A N 1
ATOM 717 C CA . GLY A 1 90 ? 33.648 -8.141 -28.666 1.00 94.50 90 GLY A CA 1
ATOM 718 C C . GLY A 1 90 ? 33.313 -8.076 -27.166 1.00 94.50 90 GLY A C 1
ATOM 719 O O . GLY A 1 90 ? 33.543 -9.034 -26.432 1.00 94.50 90 GLY A O 1
ATOM 720 N N . LYS A 1 91 ? 32.772 -6.948 -26.687 1.00 94.69 91 LYS A N 1
ATOM 721 C CA . LYS A 1 91 ? 32.346 -6.706 -25.291 1.00 94.69 91 LYS A CA 1
ATOM 722 C C . LYS A 1 91 ? 30.821 -6.742 -25.127 1.00 94.69 91 LYS A C 1
ATOM 724 O O . LYS A 1 91 ? 30.263 -6.192 -24.170 1.00 94.69 91 LYS A O 1
ATOM 729 N N . GLY A 1 92 ? 30.137 -7.360 -26.087 1.00 93.62 92 GLY A N 1
ATOM 730 C CA . GLY A 1 92 ? 28.711 -7.640 -26.001 1.00 93.62 92 GLY A CA 1
ATOM 731 C C . GLY A 1 92 ? 28.409 -8.661 -24.895 1.00 93.62 92 GLY A C 1
ATOM 732 O O . GLY A 1 92 ? 29.275 -9.464 -24.539 1.00 93.62 92 GLY A O 1
ATOM 733 N N . PRO A 1 93 ? 27.192 -8.645 -24.330 1.00 92.56 93 PRO A N 1
ATOM 734 C CA . PRO A 1 93 ? 26.773 -9.686 -23.401 1.00 92.56 93 PRO A CA 1
ATOM 735 C C . PRO A 1 93 ? 26.796 -11.063 -24.096 1.00 92.56 93 PRO A C 1
ATOM 737 O O . PRO A 1 93 ? 26.437 -11.153 -25.274 1.00 92.56 93 PRO A O 1
ATOM 740 N N . PRO A 1 94 ? 27.199 -12.142 -23.399 1.00 91.81 94 PRO A N 1
ATOM 741 C CA . PRO A 1 94 ? 27.161 -13.488 -23.958 1.00 91.81 94 PRO A CA 1
ATOM 742 C C . PRO A 1 94 ? 25.716 -13.930 -24.216 1.00 91.81 94 PRO A C 1
ATOM 744 O O . PRO A 1 94 ? 24.767 -13.412 -23.620 1.00 91.81 94 PRO A O 1
ATOM 747 N N . LYS A 1 95 ? 25.538 -14.938 -25.074 1.00 92.19 95 LYS A N 1
ATOM 748 C CA . LYS A 1 95 ? 24.222 -15.531 -25.328 1.00 92.19 95 LYS A CA 1
ATOM 749 C C . LYS A 1 95 ? 23.622 -16.061 -24.018 1.00 92.19 95 LYS A C 1
ATOM 751 O O . LYS A 1 95 ? 24.310 -16.694 -23.213 1.00 92.19 95 LYS A O 1
ATOM 756 N N . LYS A 1 96 ? 22.329 -15.803 -23.793 1.00 91.62 96 LYS A N 1
ATOM 757 C CA . LYS A 1 96 ? 21.600 -16.264 -22.599 1.00 91.62 96 LYS A CA 1
ATOM 758 C C . LYS A 1 96 ? 21.777 -17.780 -22.424 1.00 91.62 96 LYS A C 1
ATOM 760 O O . LYS A 1 96 ? 21.643 -18.530 -23.385 1.00 91.62 96 LYS A O 1
ATOM 765 N N . GLY A 1 97 ? 22.113 -18.219 -21.209 1.00 87.62 97 GLY A N 1
ATOM 766 C CA . GLY A 1 97 ? 22.399 -19.631 -20.900 1.00 87.62 97 GLY A CA 1
ATOM 767 C C . GLY A 1 97 ? 23.777 -20.137 -21.355 1.00 87.62 97 GLY A C 1
ATOM 768 O O . GLY A 1 97 ? 24.104 -21.296 -21.124 1.00 87.62 97 GLY A O 1
ATOM 769 N N . GLN A 1 98 ? 24.590 -19.280 -21.978 1.00 86.94 98 GLN A N 1
ATOM 770 C CA . GLN A 1 98 ? 25.957 -19.571 -22.426 1.00 86.94 98 GLN A CA 1
ATOM 771 C C . GLN A 1 98 ? 26.958 -18.588 -21.804 1.00 86.94 98 GLN A C 1
ATOM 773 O O . GLN A 1 98 ? 27.940 -18.178 -22.419 1.00 86.94 98 GLN A O 1
ATOM 778 N N . GLY A 1 99 ? 26.703 -18.181 -20.560 1.00 87.94 99 GLY A N 1
ATOM 779 C CA . GLY A 1 99 ? 27.686 -17.446 -19.774 1.00 87.94 99 GLY A CA 1
ATOM 780 C C . GLY A 1 99 ? 28.925 -18.301 -19.493 1.00 87.94 99 GLY A C 1
ATOM 781 O O . GLY A 1 99 ? 28.887 -19.530 -19.571 1.00 87.94 99 GLY A O 1
ATOM 782 N N . ARG A 1 100 ? 30.024 -17.653 -19.096 1.00 84.38 100 ARG A N 1
ATOM 783 C CA . ARG A 1 100 ? 31.313 -18.330 -18.852 1.00 84.38 100 ARG A CA 1
ATOM 784 C C . ARG A 1 100 ? 31.190 -19.523 -17.891 1.00 84.38 100 ARG A C 1
ATOM 786 O O . ARG A 1 100 ? 31.762 -20.570 -18.141 1.00 84.38 100 ARG A O 1
ATOM 793 N N . ARG A 1 101 ? 30.390 -19.408 -16.824 1.00 85.31 101 ARG A N 1
ATOM 794 C CA . ARG A 1 101 ? 30.182 -20.512 -15.862 1.00 85.31 101 ARG A CA 1
ATOM 795 C C . ARG A 1 101 ? 29.423 -21.701 -16.465 1.00 85.31 101 ARG A C 1
ATOM 797 O O . ARG A 1 101 ? 29.754 -22.844 -16.182 1.00 85.31 101 ARG A O 1
ATOM 804 N N . SER A 1 102 ? 28.423 -21.443 -17.309 1.00 80.75 102 SER A N 1
ATOM 805 C CA . SER A 1 102 ? 27.639 -22.500 -17.967 1.00 80.75 102 SER A CA 1
ATOM 806 C C . SER A 1 102 ? 28.407 -23.224 -19.073 1.00 80.75 102 SER A C 1
ATOM 808 O O . SER A 1 102 ? 28.112 -24.383 -19.344 1.00 80.75 102 SER A O 1
ATOM 810 N N . THR A 1 103 ? 29.386 -22.570 -19.704 1.00 74.75 103 THR A N 1
ATOM 811 C CA . THR A 1 103 ? 30.261 -23.220 -20.688 1.00 74.75 103 THR A CA 1
ATOM 812 C C . THR A 1 103 ? 31.372 -24.030 -20.023 1.00 74.75 103 THR A C 1
ATOM 814 O O . THR A 1 103 ? 31.719 -25.080 -20.550 1.00 74.75 103 THR A O 1
ATOM 817 N N . LEU A 1 104 ? 31.871 -23.611 -18.851 1.00 74.50 104 LEU A N 1
ATOM 818 C CA . LEU A 1 104 ? 32.852 -24.388 -18.080 1.00 74.50 104 LEU A CA 1
ATOM 819 C C . LEU A 1 104 ? 32.310 -25.739 -17.595 1.00 74.50 104 LEU A C 1
ATOM 821 O O . LEU A 1 104 ? 33.055 -26.699 -17.605 1.00 74.50 104 LEU A O 1
ATOM 825 N N . LYS A 1 105 ? 31.028 -25.840 -17.213 1.00 67.69 105 LYS A N 1
ATOM 826 C CA . LYS A 1 105 ? 30.424 -27.111 -16.754 1.00 67.69 105 LYS A CA 1
ATOM 827 C C . LYS A 1 105 ? 30.227 -28.148 -17.878 1.00 67.69 105 LYS A C 1
ATOM 829 O O . LYS A 1 105 ? 29.918 -29.298 -17.595 1.00 67.69 105 LYS A O 1
ATOM 834 N N . LYS A 1 106 ? 30.311 -27.730 -19.146 1.00 59.62 106 LYS A N 1
ATOM 835 C CA . LYS A 1 106 ? 30.154 -28.606 -20.322 1.00 59.62 106 LYS A CA 1
ATOM 836 C C . LYS A 1 106 ? 31.486 -29.090 -20.906 1.00 59.62 106 LYS A C 1
ATOM 838 O O . LYS A 1 106 ? 31.453 -29.914 -21.815 1.00 59.62 106 LYS A O 1
ATOM 843 N N . LYS A 1 107 ? 32.608 -28.530 -20.451 1.00 53.62 107 LYS A N 1
ATOM 844 C CA . LYS A 1 107 ? 33.953 -29.049 -20.708 1.00 53.62 107 LYS A CA 1
ATOM 845 C C . LYS A 1 107 ? 34.340 -29.976 -19.569 1.00 53.62 107 LYS A C 1
ATOM 847 O O . LYS A 1 107 ? 35.088 -30.923 -19.869 1.00 53.62 107 LYS A O 1
#

Organism: NCBI:txid604196